Protein AF-K2ALT8-F1 (afdb_monomer_lite)

pLDDT: mean 89.58, std 12.45, range [41.12, 98.69]

Sequence (166 aa):
MIIVVNKIDEAAPDVELIRHLNDAGFKYALVSAEKREGISELKELIIKHSPKNFEQPSIIGDLIKPGDTVVLVIPIDTGMPKGRLILPQVQTMRDILDSDAMAYVVKERELRWALANLKQKPK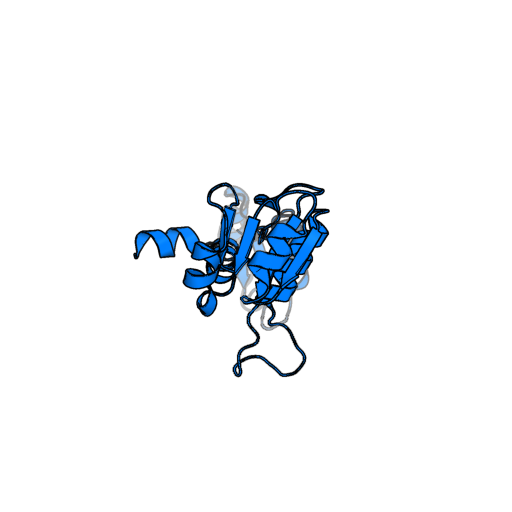MVVTDSQAFMKVSADTPTDILLTSFSILFARYKGDLMKLVKGA

Secondary structure (DSSP, 8-state):
-EEEE--TTTSPPPHHHHHHHHHTT-EEEE-BTTTTBSHHHHHHHHHHHS-TT--PPPSSGGG--TT-EEEEE----TTSPTT---HHHHHHHHHHHHTT-EEEEE-TTTHHHHHHH-SS--SEEEE-GGGHHHHHHHS-TTSEEEEHHHHHHHHTT-HHHHHHT-

Radius of gyration: 24.76 Å; chains: 1; bounding box: 46×34×71 Å

Foldseek 3Di:
DEAEAEDCVVDNDDPVVVVVCVVVVHHYFYYYPPVGPRVVVVVVSCVVPPPPPPPQPQLCLVVDAAAAEEEEAEADDPPDDPPDDDPLVVSNCVSCVVRNYHYHYHHLVCLLVVCVPDPDHGQAYEYAPVSQVSVVVSDDPNHHYYYSVCSVCVSVVNNVVVVVVD

Structure (mmCIF, N/CA/C/O backbone):
data_AF-K2ALT8-F1
#
_entry.id   AF-K2ALT8-F1
#
loop_
_atom_site.group_PDB
_atom_site.id
_atom_site.type_symbol
_atom_site.label_atom_id
_atom_site.label_alt_id
_atom_site.label_comp_id
_atom_site.label_asym_id
_atom_site.label_entity_id
_atom_site.label_seq_id
_atom_site.pdbx_PDB_ins_code
_atom_site.Cartn_x
_atom_site.Cartn_y
_atom_site.Cartn_z
_atom_site.occupancy
_atom_site.B_iso_or_equiv
_atom_site.auth_seq_id
_atom_site.auth_comp_id
_atom_site.auth_asym_id
_atom_site.auth_atom_id
_atom_site.pdbx_PDB_model_num
ATOM 1 N N . MET A 1 1 ? 3.084 -5.961 -27.247 1.00 83.19 1 MET A N 1
ATOM 2 C CA . MET A 1 1 ? 4.321 -6.650 -27.668 1.00 83.19 1 MET A CA 1
ATOM 3 C C . MET A 1 1 ? 5.048 -5.760 -28.664 1.00 83.19 1 MET A C 1
ATOM 5 O O . MET A 1 1 ? 4.379 -5.191 -29.519 1.00 83.19 1 MET A O 1
ATOM 9 N N . ILE A 1 2 ? 6.360 -5.586 -28.503 1.00 92.94 2 ILE A N 1
ATOM 10 C CA . ILE A 1 2 ? 7.234 -4.842 -29.422 1.00 92.94 2 ILE A CA 1
ATOM 11 C C . ILE A 1 2 ? 8.356 -5.800 -29.817 1.00 92.94 2 ILE A C 1
ATOM 13 O O . ILE A 1 2 ? 8.948 -6.422 -28.937 1.00 92.94 2 ILE A O 1
ATOM 17 N N . ILE A 1 3 ? 8.612 -5.943 -31.114 1.00 94.31 3 ILE A N 1
ATOM 18 C CA . ILE A 1 3 ? 9.683 -6.783 -31.656 1.00 94.31 3 ILE A CA 1
ATOM 19 C C . ILE A 1 3 ? 10.938 -5.923 -31.818 1.00 94.31 3 ILE A C 1
ATOM 21 O O . ILE A 1 3 ? 10.871 -4.805 -32.319 1.00 94.31 3 ILE A O 1
ATOM 25 N N . VAL A 1 4 ? 12.092 -6.417 -31.382 1.00 95.69 4 VAL A N 1
ATOM 26 C CA . VAL A 1 4 ? 13.358 -5.683 -31.498 1.00 95.69 4 VAL A CA 1
ATOM 27 C C . VAL A 1 4 ? 14.268 -6.445 -32.445 1.00 95.69 4 VAL A C 1
ATOM 29 O O . VAL A 1 4 ? 14.681 -7.561 -32.137 1.00 95.69 4 VAL A O 1
ATOM 32 N N . VAL A 1 5 ? 14.566 -5.847 -33.597 1.00 95.00 5 VAL A N 1
ATOM 33 C CA . VAL A 1 5 ? 15.515 -6.396 -34.569 1.00 95.00 5 VAL A CA 1
ATOM 34 C C . VAL A 1 5 ? 16.867 -5.755 -34.289 1.00 95.00 5 VAL A C 1
ATOM 36 O O . VAL A 1 5 ? 17.052 -4.561 -34.513 1.00 95.00 5 VAL A O 1
ATOM 39 N N . ASN A 1 6 ? 17.781 -6.536 -33.721 1.00 94.25 6 ASN A N 1
ATOM 40 C CA . ASN A 1 6 ? 19.115 -6.080 -33.332 1.00 94.25 6 ASN A CA 1
ATOM 41 C C . ASN A 1 6 ? 20.155 -6.383 -34.431 1.00 94.25 6 ASN A C 1
ATOM 43 O O . ASN A 1 6 ? 19.866 -7.163 -35.335 1.00 94.25 6 ASN A O 1
ATOM 47 N N . LYS A 1 7 ? 21.376 -5.842 -34.288 1.00 93.94 7 LYS A N 1
ATOM 48 C CA . LYS A 1 7 ? 22.543 -6.051 -35.175 1.00 93.94 7 LYS A CA 1
ATOM 49 C C . LYS A 1 7 ? 22.384 -5.469 -36.584 1.00 93.94 7 LYS A C 1
ATOM 51 O O . LYS A 1 7 ? 22.908 -6.018 -37.551 1.00 93.94 7 LYS A O 1
ATOM 56 N N . ILE A 1 8 ? 21.689 -4.338 -36.713 1.00 94.50 8 ILE A N 1
ATOM 57 C CA . ILE A 1 8 ? 21.541 -3.657 -38.015 1.00 94.50 8 ILE A CA 1
ATOM 58 C C . ILE A 1 8 ? 22.865 -3.130 -38.590 1.00 94.50 8 ILE A C 1
ATOM 60 O O . ILE A 1 8 ? 22.940 -2.792 -39.766 1.00 94.50 8 ILE A O 1
ATOM 64 N N . ASP A 1 9 ? 23.904 -3.063 -37.760 1.00 92.69 9 ASP A N 1
ATOM 65 C CA . ASP A 1 9 ? 25.268 -2.710 -38.139 1.00 92.69 9 ASP A CA 1
ATOM 66 C C . ASP A 1 9 ? 26.037 -3.864 -38.806 1.00 92.69 9 ASP A C 1
ATOM 68 O O . ASP A 1 9 ? 26.970 -3.606 -39.563 1.00 92.69 9 ASP A O 1
ATOM 72 N N . GLU A 1 10 ? 25.641 -5.121 -38.568 1.00 92.56 10 GLU A N 1
ATOM 73 C CA . GLU A 1 10 ? 26.232 -6.299 -39.225 1.00 92.56 10 GLU A CA 1
ATOM 74 C C . GLU A 1 10 ? 25.562 -6.587 -40.575 1.00 92.56 10 GLU A C 1
ATOM 76 O O . GLU A 1 10 ? 26.226 -6.975 -41.537 1.00 92.56 10 GLU A O 1
ATOM 81 N N . ALA A 1 11 ? 24.242 -6.402 -40.655 1.00 89.25 11 ALA A N 1
ATOM 82 C CA . ALA A 1 11 ? 23.474 -6.596 -41.875 1.00 89.25 11 ALA A CA 1
ATOM 83 C C . ALA A 1 11 ? 22.209 -5.736 -41.873 1.00 89.25 11 ALA A C 1
ATOM 85 O O . ALA A 1 11 ? 21.528 -5.601 -40.854 1.00 89.25 11 ALA A O 1
ATOM 86 N N . ALA A 1 12 ? 21.851 -5.211 -43.047 1.00 85.81 12 ALA A N 1
ATOM 87 C CA . ALA A 1 12 ? 20.555 -4.575 -43.229 1.00 85.81 12 ALA A CA 1
ATOM 88 C C . ALA A 1 12 ? 19.426 -5.587 -42.940 1.00 85.81 12 ALA A C 1
ATOM 90 O O . ALA A 1 12 ? 19.554 -6.761 -43.305 1.00 85.81 12 ALA A O 1
ATOM 91 N N . PRO A 1 13 ? 18.323 -5.159 -42.298 1.00 86.12 13 PRO A N 1
ATOM 92 C CA . PRO A 1 13 ? 17.216 -6.053 -41.998 1.00 86.12 13 PRO A CA 1
ATOM 93 C C . PRO A 1 13 ? 16.607 -6.610 -43.285 1.00 86.12 13 PRO A C 1
ATOM 95 O O . PRO A 1 13 ? 16.406 -5.882 -44.259 1.00 86.12 13 PRO A O 1
ATOM 98 N N . ASP A 1 14 ? 16.293 -7.903 -43.261 1.00 91.00 14 ASP A N 1
ATOM 99 C CA . ASP A 1 14 ? 15.680 -8.601 -44.385 1.00 91.00 14 ASP A CA 1
ATOM 100 C C . ASP A 1 14 ? 14.357 -7.930 -44.789 1.00 91.00 14 ASP A C 1
ATOM 102 O O . ASP A 1 14 ? 13.457 -7.721 -43.971 1.00 91.00 14 ASP A O 1
ATOM 106 N N . VAL A 1 15 ? 14.239 -7.597 -46.074 1.00 90.25 15 VAL A N 1
ATOM 107 C CA . VAL A 1 15 ? 13.057 -6.952 -46.655 1.00 90.25 15 VAL A CA 1
ATOM 108 C C . VAL A 1 15 ? 11.813 -7.815 -46.450 1.00 90.25 15 VAL A C 1
ATOM 110 O O . VAL A 1 15 ? 10.731 -7.279 -46.198 1.00 90.25 15 VAL A O 1
ATOM 113 N N . GLU A 1 16 ? 11.949 -9.141 -46.508 1.00 92.31 16 GLU A N 1
ATOM 114 C CA . GLU A 1 16 ? 10.829 -10.051 -46.291 1.00 92.31 16 GLU A CA 1
ATOM 115 C C . GLU A 1 16 ? 10.369 -10.050 -44.828 1.00 92.31 16 GLU A C 1
ATOM 117 O O . GLU A 1 16 ? 9.164 -10.003 -44.567 1.00 92.31 16 GLU A O 1
ATOM 122 N N . LEU A 1 17 ? 11.308 -9.989 -43.877 1.00 90.25 17 LEU A N 1
ATOM 123 C CA . LEU A 1 17 ? 11.008 -9.814 -42.455 1.00 90.25 17 LEU A CA 1
ATOM 124 C C . LEU A 1 17 ? 10.259 -8.500 -42.207 1.00 90.25 17 LEU A C 1
ATOM 126 O O . LEU A 1 17 ? 9.220 -8.508 -41.551 1.00 90.25 17 LEU A O 1
ATOM 130 N N . ILE A 1 18 ? 10.751 -7.379 -42.745 1.00 93.00 18 ILE A N 1
ATOM 131 C CA . ILE A 1 18 ? 10.105 -6.067 -42.576 1.00 93.00 18 ILE A CA 1
ATOM 132 C C . ILE A 1 18 ? 8.692 -6.071 -43.160 1.00 93.00 18 ILE A C 1
ATOM 134 O O . ILE A 1 18 ? 7.758 -5.591 -42.515 1.00 93.00 18 ILE A O 1
ATOM 138 N N . ARG A 1 19 ? 8.513 -6.654 -44.351 1.00 93.56 19 ARG A N 1
ATOM 139 C CA . ARG A 1 19 ? 7.191 -6.818 -44.964 1.00 93.56 19 ARG A CA 1
ATOM 140 C C . ARG A 1 19 ? 6.261 -7.620 -44.057 1.00 93.56 19 ARG A C 1
ATOM 142 O O . ARG A 1 19 ? 5.165 -7.160 -43.767 1.00 93.56 19 ARG A O 1
ATOM 149 N N . HIS A 1 20 ? 6.717 -8.759 -43.543 1.00 93.75 20 HIS A N 1
ATOM 150 C CA . HIS A 1 20 ? 5.908 -9.610 -42.673 1.00 93.75 20 HIS A CA 1
ATOM 151 C C . HIS A 1 20 ? 5.528 -8.899 -41.364 1.00 93.75 20 HIS A C 1
ATOM 153 O O . HIS A 1 20 ? 4.387 -8.988 -40.916 1.00 93.75 20 HIS A O 1
ATOM 159 N N . LEU A 1 21 ? 6.454 -8.146 -40.762 1.00 93.19 21 LEU A N 1
ATOM 160 C CA . LEU A 1 21 ? 6.177 -7.355 -39.561 1.00 93.19 21 LEU A CA 1
ATOM 161 C C . LEU A 1 21 ? 5.099 -6.294 -39.814 1.00 93.19 21 LEU A C 1
ATOM 163 O O . LEU A 1 21 ? 4.210 -6.124 -38.978 1.00 93.19 21 LEU A O 1
ATOM 167 N N . ASN A 1 22 ? 5.155 -5.623 -40.967 1.00 92.19 22 ASN A N 1
ATOM 168 C CA . ASN A 1 22 ? 4.150 -4.645 -41.377 1.00 92.19 22 ASN A CA 1
ATOM 169 C C . ASN A 1 22 ? 2.789 -5.310 -41.649 1.00 92.19 22 ASN A C 1
ATOM 171 O O . ASN A 1 22 ? 1.783 -4.861 -41.100 1.00 92.19 22 ASN A O 1
ATOM 175 N N . ASP A 1 23 ? 2.757 -6.393 -42.430 1.00 94.06 23 ASP A N 1
ATOM 176 C CA . ASP A 1 23 ? 1.528 -7.107 -42.812 1.00 94.06 23 ASP A CA 1
ATOM 177 C C . ASP A 1 23 ? 0.810 -7.705 -41.592 1.00 94.06 23 ASP A C 1
ATOM 179 O O . ASP A 1 23 ? -0.417 -7.666 -41.494 1.00 94.06 23 ASP A O 1
ATOM 183 N N . ALA A 1 24 ? 1.573 -8.210 -40.619 1.00 92.94 24 ALA A N 1
ATOM 184 C CA . ALA A 1 24 ? 1.045 -8.729 -39.360 1.00 92.94 24 ALA A CA 1
ATOM 185 C C . ALA A 1 24 ? 0.690 -7.626 -38.340 1.00 92.94 24 ALA A C 1
ATOM 187 O O . ALA A 1 24 ? 0.189 -7.925 -37.254 1.00 92.94 24 ALA A O 1
ATOM 188 N N . GLY A 1 25 ? 0.962 -6.352 -38.651 1.00 91.69 25 GLY A N 1
ATOM 189 C CA . GLY A 1 25 ? 0.692 -5.220 -37.764 1.00 91.69 25 GLY A CA 1
ATOM 190 C C . GLY A 1 25 ? 1.547 -5.206 -36.493 1.00 91.69 25 GLY A C 1
ATOM 191 O O . GLY A 1 25 ? 1.153 -4.614 -35.480 1.00 91.69 25 GLY A O 1
ATOM 192 N N . PHE A 1 26 ? 2.710 -5.864 -36.505 1.00 93.19 26 PHE A N 1
ATOM 193 C CA . PHE A 1 26 ? 3.619 -5.839 -35.368 1.00 93.19 26 PHE A CA 1
ATOM 194 C C . PHE A 1 26 ? 4.336 -4.497 -35.268 1.00 93.19 26 PHE A C 1
ATOM 196 O O . PHE A 1 26 ? 4.821 -3.926 -36.239 1.00 93.19 26 PHE A O 1
ATOM 203 N N . LYS A 1 27 ? 4.467 -4.014 -34.035 1.00 93.75 27 LYS A N 1
ATOM 204 C CA . LYS A 1 27 ? 5.326 -2.876 -33.711 1.00 93.75 27 LYS A CA 1
ATOM 205 C C . LYS A 1 27 ? 6.748 -3.387 -33.585 1.00 93.75 27 LYS A C 1
ATOM 207 O O . LYS A 1 27 ? 6.977 -4.321 -32.813 1.00 93.75 27 LYS A O 1
ATOM 212 N N . TYR A 1 28 ? 7.687 -2.761 -34.277 1.00 94.62 28 TYR A N 1
ATOM 213 C CA . TYR A 1 28 ? 9.090 -3.130 -34.187 1.00 94.62 28 TYR A CA 1
ATOM 214 C C . TYR A 1 28 ? 10.012 -1.917 -34.113 1.00 94.62 28 TYR A C 1
ATOM 216 O O . TYR A 1 28 ? 9.645 -0.819 -34.527 1.00 94.62 28 TYR A O 1
ATOM 224 N N . ALA A 1 29 ? 11.205 -2.141 -33.571 1.00 95.88 29 ALA A N 1
ATOM 225 C CA . ALA A 1 29 ? 12.312 -1.198 -33.595 1.00 95.88 29 ALA A CA 1
ATOM 226 C C . ALA A 1 29 ? 13.547 -1.880 -34.189 1.00 95.88 29 ALA A C 1
ATOM 228 O O . ALA A 1 29 ? 13.814 -3.052 -33.909 1.00 95.88 29 ALA A O 1
ATOM 229 N N . LEU A 1 30 ? 14.285 -1.129 -34.999 1.00 95.62 30 LEU A N 1
ATOM 230 C CA . LEU A 1 30 ? 15.558 -1.530 -35.581 1.00 95.62 30 LEU A CA 1
ATOM 231 C C . LEU A 1 30 ? 16.668 -0.919 -34.736 1.00 95.62 30 LEU A C 1
ATOM 233 O O . LEU A 1 30 ? 16.670 0.294 -34.537 1.00 95.62 30 LEU A O 1
ATOM 237 N N . VAL A 1 31 ? 17.568 -1.741 -34.204 1.00 96.81 31 VAL A N 1
ATOM 238 C CA . VAL A 1 31 ? 18.601 -1.271 -33.276 1.00 96.81 31 VAL A CA 1
ATOM 239 C C . VAL A 1 31 ? 19.961 -1.893 -33.565 1.00 96.81 31 VAL A C 1
ATOM 241 O O . VAL A 1 31 ? 20.068 -3.028 -34.030 1.00 96.81 31 VAL A O 1
ATOM 244 N N . SER A 1 32 ? 21.013 -1.165 -33.206 1.00 96.50 32 SER A N 1
ATOM 245 C CA . SER A 1 32 ? 22.336 -1.739 -32.978 1.00 96.50 32 SER A CA 1
ATOM 246 C C . SER A 1 32 ? 22.694 -1.534 -31.514 1.00 96.50 32 SER A C 1
ATOM 248 O O . SER A 1 32 ? 22.957 -0.414 -31.075 1.00 96.50 32 SER A O 1
ATOM 250 N N . ALA A 1 33 ? 22.703 -2.615 -30.734 1.00 93.62 33 ALA A N 1
ATOM 251 C CA . ALA A 1 33 ? 23.130 -2.551 -29.338 1.00 93.62 33 ALA A CA 1
ATOM 252 C C . ALA A 1 33 ? 24.618 -2.170 -29.202 1.00 93.62 33 ALA A C 1
ATOM 254 O O . ALA A 1 33 ? 24.986 -1.493 -28.242 1.00 93.62 33 ALA A O 1
ATOM 255 N N . GLU A 1 34 ? 25.453 -2.572 -30.166 1.00 95.06 34 GLU A N 1
ATOM 256 C CA . GLU A 1 34 ? 26.887 -2.277 -30.188 1.00 95.06 34 GLU A CA 1
ATOM 257 C C . GLU A 1 34 ? 27.159 -0.809 -30.542 1.00 95.06 34 GLU A C 1
ATOM 259 O O . GLU A 1 34 ? 27.877 -0.123 -29.812 1.00 95.06 34 GLU A O 1
ATOM 264 N N . LYS A 1 35 ? 26.535 -0.294 -31.612 1.00 95.81 35 LYS A N 1
ATOM 265 C CA . LYS A 1 35 ? 26.676 1.112 -32.036 1.00 95.81 35 LYS A CA 1
ATOM 266 C C . LYS A 1 35 ? 25.795 2.084 -31.249 1.00 95.81 35 LYS A C 1
ATOM 268 O O . LYS A 1 35 ? 25.978 3.292 -31.352 1.00 95.81 35 LYS A O 1
ATOM 273 N N . ARG A 1 36 ? 24.880 1.565 -30.420 1.00 92.94 36 ARG A N 1
ATOM 274 C CA . ARG A 1 36 ? 23.853 2.317 -29.671 1.00 92.94 36 ARG A CA 1
ATOM 275 C C . ARG A 1 36 ? 22.891 3.103 -30.571 1.00 92.94 36 ARG A C 1
ATOM 277 O O . ARG A 1 36 ? 22.348 4.125 -30.157 1.00 92.94 36 ARG A O 1
ATOM 284 N N . GLU A 1 37 ? 22.644 2.596 -31.772 1.00 95.94 37 GLU A N 1
ATOM 285 C CA . GLU A 1 37 ? 21.705 3.167 -32.741 1.00 95.94 37 GLU A CA 1
ATOM 286 C C . GLU A 1 37 ? 20.292 2.604 -32.526 1.00 95.94 37 GLU A C 1
ATOM 288 O O . GLU A 1 37 ? 20.132 1.453 -32.110 1.00 95.94 37 GLU A O 1
ATOM 293 N N . GLY A 1 38 ? 19.255 3.407 -32.779 1.00 93.56 38 GLY A N 1
ATOM 294 C CA . GLY A 1 38 ? 17.852 2.980 -32.656 1.00 93.56 38 GLY A CA 1
ATOM 295 C C . GLY A 1 38 ? 17.319 2.868 -31.217 1.00 93.56 38 GLY A C 1
ATOM 296 O O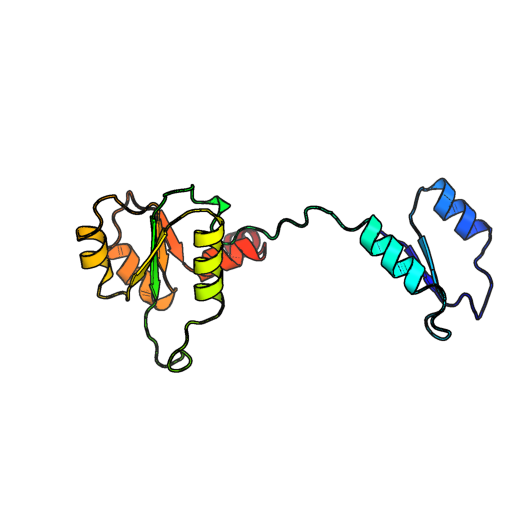 . GLY A 1 38 ? 16.155 2.526 -30.993 1.00 93.56 38 GLY A O 1
ATOM 297 N N . ILE A 1 39 ? 18.160 3.115 -30.203 1.00 95.00 39 ILE A N 1
ATOM 298 C CA . ILE A 1 39 ? 17.797 2.946 -28.786 1.00 95.00 3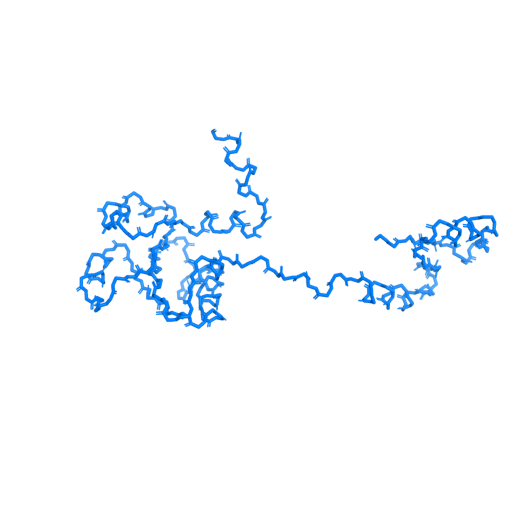9 ILE A CA 1
ATOM 299 C C . ILE A 1 39 ? 16.775 3.995 -28.331 1.00 95.00 39 ILE A C 1
ATOM 301 O O . ILE A 1 39 ? 15.913 3.692 -27.501 1.00 95.00 39 ILE A O 1
ATOM 305 N N . SER A 1 40 ? 16.862 5.222 -28.845 1.00 95.12 40 SER A N 1
ATOM 306 C CA . SER A 1 40 ? 15.916 6.295 -28.514 1.00 95.12 40 SER A CA 1
ATOM 307 C C . SER A 1 40 ? 14.535 5.995 -29.091 1.00 95.12 40 SER A C 1
ATOM 309 O O . SER A 1 40 ? 13.541 6.055 -28.373 1.00 95.12 40 SER A O 1
ATOM 311 N N . GLU A 1 41 ? 14.487 5.545 -30.339 1.00 94.06 41 GLU A N 1
ATOM 312 C CA . GLU A 1 41 ? 13.285 5.147 -31.066 1.00 94.06 41 GLU A CA 1
ATOM 313 C C . GLU A 1 41 ? 12.613 3.948 -30.389 1.00 94.06 41 GLU A C 1
ATOM 315 O O . GLU A 1 41 ? 11.396 3.934 -30.200 1.00 94.06 41 GLU A O 1
ATOM 320 N N . LEU A 1 42 ? 13.400 2.965 -29.934 1.00 95.69 42 LEU A N 1
ATOM 321 C CA . LEU A 1 42 ? 12.892 1.859 -29.125 1.00 95.69 42 LEU A CA 1
ATOM 322 C C . LEU A 1 42 ? 12.265 2.359 -27.815 1.00 95.69 42 LEU A C 1
ATOM 324 O O . LEU A 1 42 ? 11.170 1.923 -27.456 1.00 95.69 42 LEU A O 1
ATOM 328 N N . LYS A 1 43 ? 12.925 3.277 -27.096 1.00 93.19 43 LYS A N 1
ATOM 329 C CA . LYS A 1 43 ? 12.382 3.852 -25.852 1.00 93.19 43 LYS A CA 1
ATOM 330 C C . LYS A 1 43 ? 11.075 4.596 -26.102 1.00 93.19 43 LYS A C 1
ATOM 332 O O . LYS A 1 43 ? 10.117 4.391 -25.362 1.00 93.19 43 LYS A O 1
ATOM 337 N N . GLU A 1 44 ? 11.011 5.416 -27.144 1.00 94.12 44 GLU A N 1
ATOM 338 C CA . GLU A 1 44 ? 9.791 6.128 -27.528 1.00 94.12 44 GLU A CA 1
ATOM 339 C C . GLU A 1 44 ? 8.663 5.162 -27.889 1.00 94.12 44 GLU A C 1
ATOM 341 O O . GLU A 1 44 ? 7.526 5.346 -27.451 1.00 94.12 44 GLU A O 1
ATOM 346 N N . LEU A 1 45 ? 8.973 4.090 -28.621 1.00 93.50 45 LEU A N 1
ATOM 347 C CA . LEU A 1 45 ? 8.005 3.064 -28.988 1.00 93.50 45 LEU A CA 1
ATOM 348 C C . LEU A 1 45 ? 7.468 2.324 -27.754 1.00 93.50 45 LEU A C 1
ATOM 350 O O . LEU A 1 45 ? 6.263 2.072 -27.669 1.00 93.50 45 LEU A O 1
ATOM 354 N N . ILE A 1 46 ? 8.335 2.030 -26.776 1.00 91.31 46 ILE A N 1
ATOM 355 C CA . ILE A 1 46 ? 7.944 1.473 -25.474 1.00 91.31 46 ILE A CA 1
ATOM 356 C C . ILE A 1 46 ? 7.031 2.453 -24.739 1.00 91.31 46 ILE A C 1
ATOM 358 O O . ILE A 1 46 ? 5.944 2.060 -24.337 1.00 91.31 46 ILE A O 1
ATOM 362 N N . ILE A 1 47 ? 7.415 3.723 -24.601 1.00 87.81 47 ILE A N 1
ATOM 363 C CA . ILE A 1 47 ? 6.621 4.734 -23.884 1.00 87.81 47 ILE A CA 1
ATOM 364 C C . ILE A 1 47 ? 5.246 4.915 -24.539 1.00 87.81 47 ILE A C 1
ATOM 366 O O . ILE A 1 47 ? 4.221 4.879 -23.860 1.00 87.81 47 ILE A O 1
ATOM 370 N N . LYS A 1 48 ? 5.205 5.046 -25.868 1.00 89.44 48 LYS A N 1
ATOM 371 C CA . LYS A 1 48 ? 3.979 5.243 -26.655 1.00 89.44 48 LYS A CA 1
ATOM 372 C C . LYS A 1 48 ? 2.995 4.080 -26.526 1.00 89.44 48 LYS A C 1
ATOM 374 O O . LYS A 1 48 ? 1.788 4.271 -26.687 1.00 89.44 48 LYS A O 1
ATOM 379 N N . HIS A 1 49 ? 3.500 2.871 -26.297 1.00 86.88 49 HIS A N 1
ATOM 380 C CA . HIS A 1 49 ? 2.698 1.649 -26.299 1.00 86.88 49 HIS A CA 1
ATOM 381 C C . HIS A 1 49 ? 2.671 0.906 -24.968 1.00 86.88 49 HIS A C 1
ATOM 383 O O . HIS A 1 49 ? 2.039 -0.149 -24.885 1.00 86.88 49 HIS A O 1
ATOM 389 N N . SER A 1 50 ? 3.303 1.461 -23.938 1.00 81.88 50 SER A N 1
ATOM 390 C CA . SER A 1 50 ? 3.130 1.026 -22.564 1.00 81.88 50 SER A CA 1
ATOM 391 C C . SER A 1 50 ? 1.671 1.259 -22.155 1.00 81.88 50 SER A C 1
ATOM 393 O O . SER A 1 50 ? 1.089 2.283 -22.537 1.00 81.88 50 SER A O 1
ATOM 395 N N . PRO A 1 51 ? 1.046 0.340 -21.400 1.00 73.69 51 PRO A N 1
ATOM 396 C CA . PRO A 1 51 ? -0.268 0.583 -20.824 1.00 73.69 51 PRO A CA 1
ATOM 397 C C . PRO A 1 51 ? -0.243 1.893 -20.027 1.00 73.69 51 PRO A C 1
ATOM 399 O O . PRO A 1 51 ? 0.550 2.037 -19.099 1.00 73.69 51 PRO A O 1
ATOM 402 N N . LYS A 1 52 ? -1.094 2.860 -20.401 1.00 61.44 52 LYS A N 1
ATOM 403 C CA . LYS A 1 52 ? -1.217 4.140 -19.677 1.00 61.44 52 LYS A CA 1
ATOM 404 C C . LYS A 1 52 ? -1.751 3.936 -18.259 1.00 61.44 52 LYS A C 1
ATOM 406 O O . LYS A 1 52 ? -1.326 4.626 -17.343 1.00 61.44 52 LYS A O 1
ATOM 411 N N . ASN A 1 53 ? -2.610 2.932 -18.099 1.00 53.75 53 ASN A N 1
ATOM 412 C CA . ASN A 1 53 ? -3.141 2.485 -16.822 1.00 53.75 53 ASN A CA 1
ATOM 413 C C . ASN A 1 53 ? -2.490 1.146 -16.477 1.00 53.75 53 ASN A C 1
ATOM 415 O O . ASN A 1 53 ? -3.143 0.107 -16.454 1.00 53.75 53 ASN A O 1
ATOM 419 N N . PHE A 1 54 ? -1.186 1.155 -16.208 1.00 52.84 54 PHE A N 1
ATOM 420 C CA . PHE A 1 54 ? -0.694 0.241 -15.184 1.00 52.84 54 PHE A CA 1
ATOM 421 C C . PHE A 1 54 ? -1.081 0.880 -13.847 1.00 52.84 54 PHE A C 1
ATOM 423 O O . PHE A 1 54 ? -0.233 1.428 -13.146 1.00 52.84 54 PHE A O 1
ATOM 430 N N . GLU A 1 55 ? -2.390 0.934 -13.561 1.00 54.56 55 GLU A N 1
ATOM 431 C CA . GLU A 1 55 ? -2.854 1.236 -12.211 1.00 54.56 55 GLU A CA 1
ATOM 432 C C . GLU A 1 55 ? -2.172 0.191 -11.344 1.00 54.56 55 GLU A C 1
ATOM 434 O O . GLU A 1 55 ? -2.399 -1.012 -11.511 1.00 54.56 55 GLU A O 1
ATOM 439 N N . GLN A 1 56 ? -1.219 0.635 -10.520 1.00 58.22 56 GLN A N 1
ATOM 440 C CA . GLN A 1 56 ? -0.6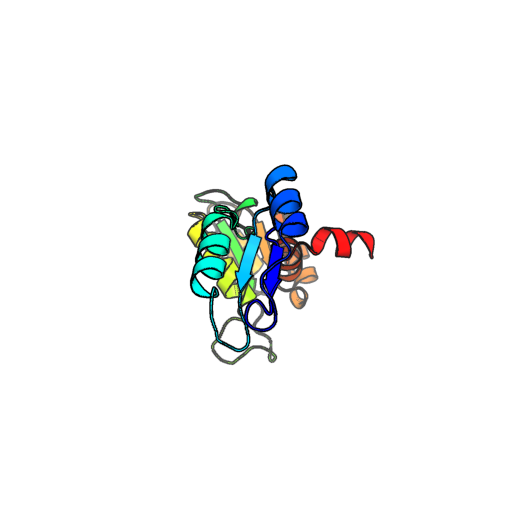44 -0.263 -9.538 1.00 58.22 56 GLN A CA 1
ATOM 441 C C . GLN A 1 56 ? -1.834 -0.819 -8.758 1.00 58.22 56 GLN A C 1
ATOM 443 O O . GLN A 1 56 ? -2.694 -0.027 -8.360 1.00 58.22 56 GLN A O 1
ATOM 448 N N . PRO A 1 57 ? -1.937 -2.150 -8.603 1.00 69.69 57 PRO A N 1
ATOM 449 C CA . PRO A 1 57 ? -2.995 -2.733 -7.800 1.00 69.69 57 PRO A CA 1
ATOM 450 C C . PRO A 1 57 ? -3.052 -1.976 -6.478 1.00 69.69 57 PRO A C 1
ATOM 452 O O . PRO A 1 57 ? -2.010 -1.696 -5.897 1.00 69.69 57 PRO A O 1
ATOM 455 N N . SER A 1 58 ? -4.228 -1.586 -6.012 1.00 87.62 58 SER A N 1
ATOM 456 C CA . SER A 1 58 ? -4.290 -0.943 -4.706 1.00 87.62 58 SER A CA 1
ATOM 457 C C . SER A 1 58 ? -3.939 -1.974 -3.624 1.00 87.62 58 SER A C 1
ATOM 459 O O . SER A 1 58 ? -4.269 -3.160 -3.740 1.00 87.62 58 SER A O 1
ATOM 461 N N . ILE A 1 59 ? -3.207 -1.559 -2.588 1.00 94.81 59 ILE A N 1
ATOM 462 C CA . ILE A 1 59 ? -2.872 -2.447 -1.468 1.00 94.81 59 ILE A CA 1
ATOM 463 C C . ILE A 1 59 ? -4.147 -2.718 -0.669 1.00 94.81 59 ILE A C 1
ATOM 465 O O . ILE A 1 59 ? -4.409 -3.867 -0.305 1.00 94.81 59 ILE A O 1
ATOM 469 N N . ILE A 1 60 ? -4.939 -1.675 -0.426 1.00 96.44 60 ILE A N 1
ATOM 470 C CA . ILE A 1 60 ? -6.149 -1.671 0.401 1.00 96.44 60 ILE A CA 1
ATOM 471 C C . ILE A 1 60 ? -7.228 -0.695 -0.092 1.00 96.44 60 ILE A C 1
ATOM 473 O O . ILE A 1 60 ? -8.389 -0.882 0.254 1.00 96.44 60 ILE A O 1
ATOM 477 N N . GLY A 1 61 ? -6.884 0.317 -0.886 1.00 94.12 61 GLY A N 1
ATOM 478 C CA . GLY A 1 61 ? -7.805 1.343 -1.392 1.00 94.12 61 GLY A CA 1
ATOM 479 C C . GLY A 1 61 ? -9.034 0.812 -2.138 1.00 94.12 61 GLY A C 1
ATOM 480 O O . GLY A 1 61 ? -10.109 1.389 -2.036 1.00 94.12 61 GLY A O 1
ATOM 481 N N . ASP A 1 62 ? -8.941 -0.346 -2.794 1.00 92.19 62 ASP A N 1
ATOM 482 C CA . ASP A 1 62 ? -10.087 -1.022 -3.428 1.00 92.19 62 ASP A CA 1
ATOM 483 C C . ASP A 1 62 ? -11.052 -1.704 -2.429 1.00 92.19 62 ASP A C 1
ATOM 485 O O . ASP A 1 62 ? -12.133 -2.154 -2.813 1.00 92.19 62 ASP A O 1
ATOM 489 N N . LEU A 1 63 ? -10.682 -1.795 -1.146 1.00 96.00 63 LEU A N 1
ATOM 490 C CA . LEU A 1 63 ? -11.486 -2.384 -0.063 1.00 96.00 63 LEU A CA 1
ATOM 491 C C . LEU A 1 63 ? -12.181 -1.344 0.825 1.00 96.00 63 LEU A C 1
ATOM 493 O O . LEU A 1 63 ? -13.002 -1.713 1.675 1.00 96.00 63 LEU A O 1
ATOM 497 N N . ILE A 1 64 ? -11.849 -0.066 0.654 1.00 97.25 64 ILE A N 1
ATOM 498 C CA . ILE A 1 64 ? -12.295 1.038 1.507 1.00 97.25 64 ILE A CA 1
ATOM 499 C C . ILE A 1 64 ? -12.896 2.167 0.668 1.00 97.25 64 ILE A C 1
ATOM 501 O O . ILE A 1 64 ? -12.820 2.170 -0.559 1.00 97.25 64 ILE A O 1
ATOM 505 N N . LYS A 1 65 ? -13.557 3.109 1.334 1.00 97.31 65 LYS A N 1
ATOM 506 C CA . LYS A 1 65 ? -14.150 4.302 0.724 1.00 97.31 65 LYS A CA 1
ATOM 507 C C . LYS A 1 65 ? -13.635 5.571 1.407 1.00 97.31 65 LYS A C 1
ATOM 509 O O . LYS A 1 65 ? -13.234 5.501 2.571 1.00 97.31 65 LYS A O 1
ATOM 514 N N . PRO A 1 66 ? -13.727 6.737 0.741 1.00 97.94 66 PRO A N 1
ATOM 515 C CA . PRO A 1 66 ? -13.483 8.019 1.388 1.00 97.94 66 PRO A CA 1
ATOM 516 C C . PRO A 1 66 ? -14.251 8.149 2.708 1.00 97.94 66 PRO A C 1
ATOM 518 O O . PRO A 1 66 ? -15.448 7.856 2.774 1.00 97.94 66 PRO A O 1
ATOM 521 N N . GLY A 1 67 ? -13.555 8.576 3.760 1.00 97.19 67 GLY A N 1
ATOM 522 C CA . GLY A 1 67 ? -14.089 8.701 5.117 1.00 97.19 67 GLY A CA 1
ATOM 523 C C . GLY A 1 67 ? -14.096 7.415 5.954 1.00 97.19 67 GLY A C 1
ATOM 524 O O . GLY A 1 67 ? -14.353 7.500 7.156 1.00 97.19 67 GLY A O 1
ATOM 525 N N . ASP A 1 68 ? -13.780 6.245 5.387 1.00 98.25 68 ASP A N 1
ATOM 526 C CA . ASP A 1 68 ? -13.622 5.023 6.181 1.00 98.25 68 ASP A CA 1
ATOM 527 C C . ASP A 1 68 ? -12.445 5.155 7.161 1.00 98.25 68 ASP A C 1
ATOM 529 O O . ASP A 1 68 ? -11.450 5.833 6.905 1.00 98.25 68 ASP A O 1
ATOM 533 N N . THR A 1 69 ? -12.538 4.469 8.301 1.00 98.56 69 THR A N 1
ATOM 534 C CA . THR A 1 69 ? -11.414 4.310 9.236 1.00 98.56 69 THR A CA 1
ATOM 535 C C . THR A 1 69 ? -10.860 2.896 9.138 1.00 98.56 69 THR A C 1
ATOM 537 O O . THR A 1 69 ? -11.611 1.927 9.259 1.00 98.56 69 THR A O 1
ATOM 540 N N . VAL A 1 70 ? -9.546 2.770 8.976 1.00 98.69 70 VAL A N 1
ATOM 541 C CA . VAL A 1 70 ? -8.810 1.503 9.032 1.00 98.69 70 VAL A CA 1
ATOM 542 C C . VAL A 1 70 ? -7.923 1.490 10.269 1.00 98.69 70 VAL A C 1
ATOM 544 O O . VAL A 1 70 ? -7.105 2.390 10.460 1.00 98.69 70 VAL A O 1
ATOM 547 N N . VAL A 1 71 ? -8.047 0.454 11.099 1.00 98.56 71 VAL A N 1
ATOM 548 C CA . VAL A 1 71 ? -7.160 0.267 12.255 1.00 98.56 71 VAL A CA 1
ATOM 549 C C . VAL A 1 71 ? -5.979 -0.611 11.853 1.00 98.56 71 VAL A C 1
ATOM 551 O O . VAL A 1 71 ? -6.160 -1.766 11.474 1.00 98.56 71 VAL A O 1
ATOM 554 N N . LEU A 1 72 ? -4.763 -0.081 11.953 1.00 98.25 72 LEU A N 1
ATOM 555 C CA . LEU A 1 72 ? -3.522 -0.811 11.706 1.00 98.25 72 LEU A CA 1
ATOM 556 C C . LEU A 1 72 ? -2.911 -1.242 13.041 1.00 98.25 72 LEU A C 1
ATOM 558 O O . LEU A 1 72 ? -2.471 -0.409 13.834 1.00 98.25 72 LEU A O 1
ATOM 562 N N . VAL A 1 73 ? -2.872 -2.548 13.287 1.00 97.44 73 VAL A N 1
ATOM 563 C CA . VAL A 1 73 ? -2.300 -3.133 14.500 1.00 97.44 73 VAL A CA 1
ATOM 564 C C . VAL A 1 73 ? -0.873 -3.584 14.220 1.00 97.44 73 VAL A C 1
ATOM 566 O O . VAL A 1 73 ? -0.656 -4.634 13.610 1.00 97.44 73 VAL A O 1
ATOM 569 N N . ILE A 1 74 ? 0.083 -2.783 14.688 1.00 94.31 74 ILE A N 1
ATOM 570 C CA . ILE A 1 74 ? 1.516 -2.945 14.446 1.00 94.31 74 ILE A CA 1
ATOM 571 C C . ILE A 1 74 ? 2.226 -3.258 15.776 1.00 94.31 74 ILE A C 1
ATOM 573 O O . ILE A 1 74 ? 2.535 -2.343 16.548 1.00 94.31 74 ILE A O 1
ATOM 577 N N . PRO A 1 75 ? 2.477 -4.541 16.088 1.00 89.31 75 PRO A N 1
ATOM 578 C CA . PRO A 1 75 ? 3.328 -4.925 17.212 1.00 89.31 75 PRO A CA 1
ATOM 579 C C . PRO A 1 75 ? 4.755 -4.387 17.031 1.00 89.31 75 PRO A C 1
ATOM 581 O O . PRO A 1 75 ? 5.324 -4.449 15.944 1.00 89.31 75 PRO A O 1
ATOM 584 N N . ILE A 1 76 ? 5.361 -3.894 18.114 1.00 80.12 76 ILE A N 1
ATOM 585 C CA . ILE A 1 76 ? 6.780 -3.512 18.118 1.00 80.12 76 ILE A CA 1
ATOM 586 C C . ILE A 1 76 ? 7.595 -4.754 18.472 1.00 80.12 76 ILE A C 1
ATOM 588 O O . ILE A 1 76 ? 7.769 -5.067 19.649 1.00 80.12 76 ILE A O 1
ATOM 592 N N . ASP A 1 77 ? 8.061 -5.469 17.453 1.00 70.00 77 ASP A N 1
ATOM 593 C CA . ASP A 1 77 ? 8.975 -6.598 17.620 1.00 70.00 77 ASP A CA 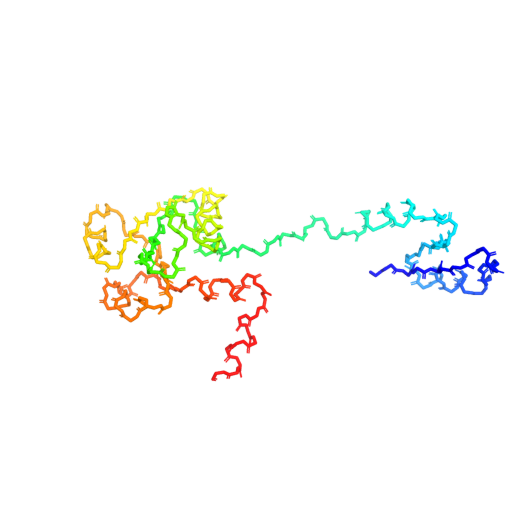1
ATOM 594 C C . ASP A 1 77 ? 10.443 -6.134 17.654 1.00 70.00 77 ASP A C 1
ATOM 596 O O . ASP A 1 77 ? 10.834 -5.137 17.045 1.00 70.00 77 ASP A O 1
ATOM 600 N N . THR A 1 78 ? 11.268 -6.906 18.352 1.00 59.94 78 THR A N 1
ATOM 601 C CA . THR A 1 78 ? 12.732 -6.842 18.375 1.00 59.94 78 THR A CA 1
ATOM 602 C C . THR A 1 78 ? 13.385 -6.956 16.994 1.00 59.94 78 THR A C 1
ATOM 604 O O . THR A 1 78 ? 14.476 -6.420 16.807 1.00 59.94 78 THR A O 1
ATOM 607 N N . GLY A 1 79 ? 12.722 -7.588 16.015 1.00 67.00 79 GLY A N 1
ATOM 608 C CA . GLY A 1 79 ? 13.182 -7.670 14.624 1.00 67.00 79 GLY A CA 1
ATOM 609 C C . GLY A 1 79 ? 12.972 -6.397 13.794 1.00 67.00 79 GLY A C 1
ATOM 610 O O . GLY A 1 79 ? 13.441 -6.322 12.657 1.00 67.00 79 GLY A O 1
ATOM 611 N N . MET A 1 80 ? 12.277 -5.385 14.327 1.00 71.50 80 MET A N 1
ATOM 612 C CA . MET A 1 80 ? 12.023 -4.140 13.603 1.00 71.50 80 MET A CA 1
ATOM 613 C C . MET A 1 80 ? 13.183 -3.140 13.734 1.00 71.50 80 MET A C 1
ATOM 615 O O . MET A 1 80 ? 13.799 -3.013 14.796 1.00 71.50 80 MET A O 1
ATOM 619 N N . PRO A 1 81 ? 13.471 -2.356 12.678 1.00 74.50 81 PRO A N 1
ATOM 620 C CA . PRO A 1 81 ? 14.469 -1.299 12.753 1.00 74.50 81 PRO A CA 1
ATOM 621 C C . PRO A 1 81 ? 14.074 -0.266 13.815 1.00 74.50 81 PRO A C 1
ATOM 623 O O . PRO A 1 81 ? 12.997 0.327 13.762 1.00 74.50 81 PRO A O 1
ATOM 626 N N . LYS A 1 82 ? 14.978 -0.007 14.768 1.00 82.19 82 LYS A N 1
ATOM 627 C CA . LYS A 1 82 ? 14.753 0.969 15.844 1.00 82.19 82 LYS A CA 1
ATOM 628 C C . LYS A 1 82 ? 14.286 2.315 15.271 1.00 82.19 82 LYS A C 1
ATOM 630 O O . LYS A 1 82 ? 14.943 2.883 14.397 1.00 82.19 82 LYS A O 1
ATOM 635 N N . GLY A 1 83 ? 13.155 2.807 15.780 1.00 84.56 83 GLY A N 1
ATOM 636 C CA . GLY A 1 83 ? 12.572 4.099 15.406 1.00 84.56 83 GLY A CA 1
ATOM 637 C C . GLY A 1 83 ? 11.917 4.151 14.022 1.00 84.56 83 GLY A C 1
ATOM 638 O O . GLY A 1 83 ? 11.682 5.249 13.526 1.00 84.56 83 GLY A O 1
ATOM 639 N N . ARG A 1 84 ? 11.652 3.008 13.370 1.00 87.44 84 ARG A N 1
ATOM 640 C CA . ARG A 1 84 ? 11.081 2.959 12.016 1.00 87.44 84 ARG A CA 1
ATOM 641 C C . ARG A 1 84 ? 9.983 1.901 11.890 1.00 87.44 84 ARG A C 1
ATOM 643 O O . ARG A 1 84 ? 10.074 0.827 12.475 1.00 87.44 84 ARG A O 1
ATOM 650 N N . LEU A 1 85 ? 8.976 2.209 11.075 1.00 90.25 85 LEU A N 1
ATOM 651 C CA . LEU A 1 85 ? 8.024 1.227 10.552 1.00 90.25 85 LEU A CA 1
ATOM 652 C C . LEU A 1 85 ? 8.633 0.520 9.336 1.00 90.25 85 LEU A C 1
ATOM 654 O O . LEU A 1 85 ? 9.493 1.082 8.650 1.00 90.25 85 LEU A O 1
ATOM 658 N N . ILE A 1 86 ? 8.190 -0.705 9.055 1.00 90.06 86 ILE A N 1
ATOM 659 C CA . ILE A 1 86 ? 8.621 -1.415 7.844 1.00 90.06 86 ILE A CA 1
ATOM 660 C C . ILE A 1 86 ? 7.841 -0.923 6.622 1.00 90.06 86 ILE A C 1
ATOM 662 O O . ILE A 1 86 ? 6.722 -0.419 6.733 1.00 90.06 86 ILE A O 1
ATOM 666 N N . LEU A 1 87 ? 8.430 -1.101 5.438 1.00 92.00 87 LEU A N 1
ATOM 667 C CA . LEU A 1 87 ? 7.870 -0.604 4.181 1.00 92.00 87 LEU A CA 1
ATOM 668 C C . LEU A 1 87 ? 6.396 -1.011 3.953 1.00 92.00 87 LEU A C 1
ATOM 670 O O . LEU A 1 87 ? 5.616 -0.119 3.624 1.00 92.00 87 LEU A O 1
ATOM 674 N N . PRO A 1 88 ? 5.966 -2.269 4.198 1.00 91.81 88 PRO A N 1
ATOM 675 C CA . PRO A 1 88 ? 4.565 -2.652 4.017 1.00 91.81 88 PRO A CA 1
ATOM 676 C C . PRO A 1 88 ? 3.568 -1.814 4.826 1.00 91.81 88 PRO A C 1
ATOM 678 O O . PRO A 1 88 ? 2.504 -1.452 4.325 1.00 91.81 88 PRO A O 1
ATOM 681 N N . GLN A 1 89 ? 3.923 -1.462 6.063 1.00 94.50 89 GLN A N 1
ATOM 682 C CA . GLN A 1 89 ? 3.071 -0.671 6.952 1.00 94.50 89 GLN A CA 1
ATOM 683 C C . GLN A 1 89 ? 2.948 0.767 6.438 1.00 94.50 89 GLN A C 1
ATOM 685 O O . GLN A 1 89 ? 1.840 1.282 6.314 1.00 94.50 89 GLN A O 1
ATOM 690 N N . VAL A 1 90 ? 4.073 1.384 6.057 1.00 95.69 90 VAL A N 1
ATOM 691 C CA . VAL A 1 90 ? 4.098 2.753 5.512 1.00 95.69 90 VAL A CA 1
ATOM 692 C C . VAL A 1 90 ? 3.355 2.836 4.178 1.00 95.69 90 VAL A C 1
ATOM 694 O O . VAL A 1 90 ? 2.598 3.776 3.958 1.00 95.69 90 VAL A O 1
ATOM 697 N N . GLN A 1 91 ? 3.524 1.846 3.299 1.00 96.19 91 GLN A N 1
ATOM 698 C CA . GLN A 1 91 ? 2.808 1.788 2.023 1.00 96.19 91 GLN A CA 1
ATOM 699 C C . GLN A 1 91 ? 1.298 1.622 2.219 1.00 96.19 91 GLN A C 1
ATOM 701 O O . GLN A 1 91 ? 0.530 2.322 1.571 1.00 96.19 91 GLN A O 1
ATOM 706 N N . THR A 1 92 ? 0.872 0.763 3.151 1.00 97.31 92 THR A N 1
ATOM 707 C CA . THR A 1 92 ? -0.556 0.602 3.478 1.00 97.31 92 THR A CA 1
ATOM 708 C C . THR A 1 92 ? -1.138 1.899 4.039 1.00 97.31 92 THR A C 1
ATOM 710 O O . THR A 1 92 ? -2.208 2.320 3.621 1.00 97.31 92 THR A O 1
ATOM 713 N N . MET A 1 93 ? -0.421 2.574 4.948 1.00 97.88 93 MET A N 1
ATOM 714 C CA . MET A 1 93 ? -0.830 3.889 5.460 1.00 97.88 93 MET A CA 1
ATOM 715 C C . MET A 1 93 ? -0.965 4.921 4.340 1.00 97.88 93 MET A C 1
ATOM 717 O O . MET A 1 93 ? -1.919 5.690 4.338 1.00 97.88 93 MET A O 1
ATOM 721 N N . ARG A 1 94 ? -0.025 4.938 3.390 1.00 97.44 94 ARG A N 1
ATOM 722 C CA . ARG A 1 94 ? -0.068 5.858 2.254 1.00 97.44 94 ARG A CA 1
ATOM 723 C C . ARG A 1 94 ? -1.279 5.599 1.358 1.00 97.44 94 ARG A C 1
ATOM 725 O O . ARG A 1 94 ? -1.981 6.547 1.043 1.00 97.44 94 ARG A O 1
ATOM 732 N N . ASP A 1 95 ? -1.547 4.343 1.021 1.00 97.38 95 ASP A N 1
ATOM 733 C CA . ASP A 1 95 ? -2.676 3.952 0.166 1.00 97.38 95 ASP A CA 1
ATOM 734 C C . ASP A 1 95 ? -4.040 4.243 0.828 1.00 97.38 95 ASP A C 1
ATOM 736 O O . ASP A 1 95 ? -4.985 4.657 0.161 1.00 97.38 95 ASP A O 1
ATOM 740 N N . ILE A 1 96 ? -4.134 4.133 2.163 1.00 98.31 96 ILE A N 1
ATOM 741 C CA . ILE A 1 96 ? -5.311 4.592 2.928 1.00 98.31 96 ILE A CA 1
ATOM 742 C C . ILE A 1 96 ? -5.523 6.101 2.750 1.00 98.31 96 ILE A C 1
ATOM 744 O O . ILE A 1 96 ? -6.643 6.537 2.494 1.00 98.31 96 ILE A O 1
ATOM 748 N N . LEU A 1 97 ? -4.456 6.897 2.870 1.00 97.94 97 LEU A N 1
ATOM 749 C CA . LEU A 1 97 ? -4.535 8.352 2.713 1.00 97.94 97 LEU A CA 1
ATOM 750 C C . LEU A 1 97 ? -4.842 8.764 1.268 1.00 97.94 97 LEU A C 1
ATOM 752 O O . LEU A 1 97 ? -5.627 9.681 1.064 1.00 97.94 97 LEU A O 1
ATOM 756 N N . ASP A 1 98 ? -4.270 8.071 0.279 1.00 96.12 98 ASP A N 1
ATOM 757 C CA . ASP A 1 98 ? -4.572 8.286 -1.144 1.00 96.12 98 ASP A CA 1
ATOM 758 C C . ASP A 1 98 ? -6.036 7.947 -1.489 1.00 96.12 98 ASP A C 1
ATOM 760 O O . ASP A 1 98 ? -6.552 8.420 -2.498 1.00 96.12 98 ASP A O 1
ATOM 764 N N . SER A 1 99 ? -6.713 7.171 -0.634 1.00 96.44 99 SER A N 1
ATOM 765 C CA . SER A 1 99 ? -8.132 6.805 -0.756 1.00 96.44 99 SER A CA 1
ATOM 766 C C . SER A 1 99 ? -9.077 7.719 0.044 1.00 96.44 99 SER A C 1
ATOM 768 O O . SER A 1 99 ? -10.231 7.353 0.274 1.00 96.44 99 SER A O 1
ATOM 770 N N . ASP A 1 100 ? -8.594 8.874 0.519 1.00 97.69 100 ASP A N 1
ATOM 771 C CA . ASP A 1 100 ? -9.335 9.821 1.370 1.00 97.69 100 ASP A CA 1
ATOM 772 C C . ASP A 1 100 ? -9.905 9.182 2.656 1.00 97.69 100 ASP A C 1
ATOM 774 O O . ASP A 1 100 ? -10.951 9.584 3.179 1.00 97.69 100 ASP A O 1
ATOM 778 N N . ALA A 1 101 ? -9.223 8.160 3.179 1.00 98.19 101 ALA A N 1
ATOM 779 C CA . ALA A 1 101 ? -9.600 7.427 4.382 1.00 98.19 101 ALA A CA 1
ATOM 780 C C . ALA A 1 101 ? -8.637 7.713 5.551 1.00 98.19 101 ALA A C 1
ATOM 782 O O . ALA A 1 101 ? -7.579 8.327 5.407 1.00 98.19 101 ALA A O 1
ATOM 783 N N . MET A 1 102 ? -9.016 7.277 6.752 1.00 98.31 102 MET A N 1
ATOM 784 C CA . MET A 1 102 ? -8.275 7.525 7.990 1.00 98.31 102 MET A CA 1
ATOM 785 C C . MET A 1 102 ? -7.564 6.260 8.465 1.00 98.31 102 MET A C 1
ATOM 787 O O . MET A 1 102 ? -8.183 5.209 8.623 1.00 98.31 102 MET A O 1
ATOM 791 N N . ALA A 1 103 ? -6.271 6.370 8.768 1.00 98.06 103 ALA A N 1
ATOM 792 C CA . ALA A 1 103 ? -5.508 5.305 9.412 1.00 98.06 103 ALA A CA 1
ATOM 793 C C . ALA A 1 103 ? -5.414 5.550 10.928 1.00 98.06 103 ALA A C 1
ATOM 795 O O . ALA A 1 103 ? -4.964 6.610 11.362 1.00 98.06 103 ALA A O 1
ATOM 796 N N . TYR A 1 104 ? -5.783 4.554 11.735 1.00 97.88 104 TYR A N 1
ATOM 797 C CA . TYR A 1 104 ? -5.624 4.569 13.190 1.00 97.88 104 TYR A CA 1
ATOM 798 C C . TYR A 1 104 ? -4.630 3.482 13.609 1.00 97.88 104 TYR A C 1
ATOM 800 O O . TYR A 1 104 ? -4.901 2.296 13.447 1.00 97.88 104 TYR A O 1
ATOM 808 N N . VAL A 1 105 ? -3.460 3.866 14.120 1.00 97.12 105 VAL A N 1
ATOM 809 C CA . VAL A 1 105 ? -2.350 2.929 14.369 1.00 97.12 105 VAL A CA 1
ATOM 810 C C . VAL A 1 105 ? -2.219 2.622 15.857 1.00 97.12 105 VAL A C 1
ATOM 812 O O . VAL A 1 105 ? -2.130 3.535 16.675 1.00 97.12 105 VAL A O 1
ATOM 815 N N . VAL A 1 106 ? -2.177 1.338 16.209 1.00 96.44 106 VAL A N 1
ATOM 816 C CA . VAL A 1 106 ? -2.076 0.852 17.598 1.00 96.44 106 VAL A CA 1
ATOM 817 C C . VAL A 1 106 ? -1.161 -0.362 17.691 1.00 96.44 106 VAL A C 1
ATOM 819 O O . VAL A 1 106 ? -0.869 -0.989 16.674 1.00 96.44 106 VAL A O 1
ATOM 822 N N . LYS A 1 107 ? -0.746 -0.747 18.904 1.00 94.81 107 LYS A N 1
ATOM 823 C CA . LYS A 1 107 ? -0.220 -2.101 19.121 1.00 94.81 107 LYS A CA 1
ATOM 824 C C . LYS A 1 107 ? -1.353 -3.054 19.478 1.00 94.81 107 LYS A C 1
ATOM 826 O O . LYS A 1 107 ? -2.486 -2.662 19.762 1.00 94.81 107 LYS A O 1
ATOM 831 N N . GLU A 1 108 ? -1.033 -4.338 19.498 1.00 93.56 108 GLU A N 1
ATOM 832 C CA . GLU A 1 108 ? -1.978 -5.419 19.754 1.00 93.56 108 GLU A CA 1
ATOM 833 C C . GLU A 1 108 ? -2.566 -5.403 21.170 1.00 93.56 108 GLU A C 1
ATOM 835 O O . GLU A 1 108 ? -3.515 -6.127 21.453 1.00 93.56 108 GLU A O 1
ATOM 840 N N . ARG A 1 109 ? -1.992 -4.642 22.107 1.00 93.19 109 ARG A N 1
ATOM 841 C CA . ARG A 1 109 ? -2.530 -4.476 23.468 1.00 93.19 109 ARG A CA 1
ATOM 842 C C . ARG A 1 109 ? -3.599 -3.393 23.541 1.00 93.19 109 ARG A C 1
ATOM 844 O O . ARG A 1 109 ? -4.538 -3.534 24.317 1.00 93.19 109 ARG A O 1
ATOM 851 N N . GLU A 1 110 ? -3.484 -2.356 22.723 1.00 96.25 110 GLU A N 1
ATOM 852 C CA . GLU A 1 110 ? -4.377 -1.202 22.751 1.00 96.25 110 GLU A CA 1
ATOM 853 C C . GLU A 1 110 ? -5.581 -1.350 21.811 1.00 96.25 110 GLU A C 1
ATOM 855 O O . GLU A 1 110 ? -6.497 -0.538 21.896 1.00 96.25 110 GLU A O 1
ATOM 860 N N . LEU A 1 111 ? -5.636 -2.387 20.961 1.00 97.25 111 LEU A N 1
ATOM 861 C CA . LEU A 1 111 ? -6.723 -2.585 19.991 1.00 97.25 111 LEU A CA 1
ATOM 862 C C . LEU A 1 111 ? -8.117 -2.506 20.626 1.00 97.25 111 LEU A C 1
ATOM 864 O O . LEU A 1 111 ? -8.951 -1.733 20.163 1.00 97.25 111 LEU A O 1
ATOM 868 N N . ARG A 1 112 ? -8.373 -3.260 21.702 1.00 96.31 112 ARG A N 1
ATOM 869 C CA . ARG A 1 112 ? -9.691 -3.267 22.359 1.00 96.31 112 ARG A CA 1
ATOM 870 C C . ARG A 1 112 ? -10.092 -1.874 22.854 1.00 96.31 112 ARG A C 1
ATOM 872 O O . ARG A 1 112 ? -11.241 -1.470 22.709 1.00 96.31 112 ARG A O 1
ATOM 879 N N . TRP A 1 113 ? -9.136 -1.140 23.419 1.00 97.19 113 TRP A N 1
ATOM 880 C CA . TRP A 1 113 ? -9.354 0.223 23.898 1.00 97.19 113 TRP A CA 1
ATOM 881 C C . TRP A 1 113 ? -9.584 1.199 22.739 1.00 97.19 113 TRP A C 1
ATOM 883 O O . TRP A 1 113 ? -10.489 2.026 22.799 1.00 97.19 113 TRP A O 1
ATOM 893 N N . ALA A 1 114 ? -8.833 1.057 21.649 1.00 96.62 114 ALA A N 1
ATOM 894 C CA . ALA A 1 114 ? -9.015 1.855 20.446 1.00 96.62 114 ALA A CA 1
ATOM 895 C C . ALA A 1 114 ? -10.395 1.641 19.816 1.00 96.62 114 ALA A C 1
ATOM 897 O O . ALA A 1 114 ? -11.094 2.615 19.555 1.00 96.62 114 ALA A O 1
ATOM 898 N N . LEU A 1 115 ? -10.828 0.386 19.651 1.00 97.00 115 LEU A N 1
ATOM 899 C CA . LEU A 1 115 ? -12.159 0.067 19.126 1.00 97.00 115 LEU A CA 1
ATOM 900 C C . LEU A 1 115 ? -13.281 0.655 19.993 1.00 97.00 115 LEU A C 1
ATOM 902 O O . LEU A 1 115 ? -14.279 1.117 19.449 1.00 97.00 115 LEU A O 1
ATOM 906 N N . ALA A 1 116 ? -13.110 0.679 21.319 1.00 96.12 116 ALA A N 1
ATOM 907 C CA . ALA A 1 116 ? -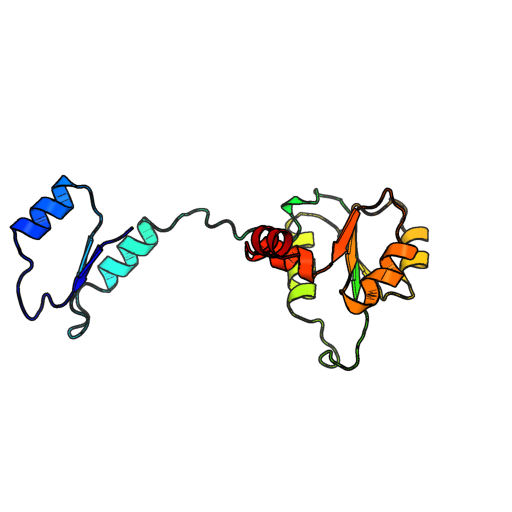14.080 1.271 22.241 1.00 96.12 116 ALA A CA 1
ATOM 908 C C . ALA A 1 116 ? -14.117 2.812 22.195 1.00 96.12 116 ALA A C 1
ATOM 910 O O . ALA A 1 116 ? -15.155 3.404 22.478 1.00 96.12 116 ALA A O 1
ATOM 911 N N . ASN A 1 117 ? -13.005 3.463 21.840 1.00 95.94 117 ASN A N 1
ATOM 912 C CA . ASN A 1 117 ? -12.902 4.925 21.786 1.00 95.94 117 ASN A CA 1
ATOM 913 C C . ASN A 1 117 ? -13.297 5.527 20.435 1.00 95.94 117 ASN A C 1
ATOM 915 O O . ASN A 1 117 ? -13.502 6.739 20.334 1.00 95.94 117 ASN A O 1
ATOM 919 N N . LEU A 1 118 ? -13.372 4.714 19.383 1.00 95.62 118 LEU A N 1
ATOM 920 C CA . LEU A 1 118 ? -13.803 5.185 18.077 1.00 95.62 118 LEU A CA 1
ATOM 921 C C . LEU A 1 118 ? -15.310 5.459 18.091 1.00 95.62 118 LEU A C 1
ATOM 923 O O . LEU A 1 118 ? -16.126 4.579 18.350 1.00 95.62 118 LEU A O 1
ATOM 927 N N . LYS A 1 119 ? -15.688 6.697 17.753 1.00 94.75 119 LYS A N 1
ATOM 928 C CA . LYS A 1 119 ? -17.098 7.110 17.651 1.00 94.75 119 LYS A CA 1
ATOM 929 C C . LYS A 1 119 ? -17.866 6.306 16.596 1.00 94.75 119 LYS A C 1
ATOM 931 O O . LYS A 1 119 ? -19.065 6.086 16.740 1.00 94.75 119 LYS A O 1
ATOM 936 N N . GLN A 1 120 ? -17.186 5.916 15.521 1.00 94.81 120 GLN A N 1
ATOM 937 C CA . GLN A 1 120 ? -17.720 5.076 14.454 1.00 94.81 120 GLN A CA 1
ATOM 938 C C . GLN A 1 120 ? -16.866 3.819 14.348 1.00 94.81 120 GLN A C 1
ATOM 940 O O . GLN A 1 120 ? -15.642 3.897 14.457 1.00 94.81 120 GLN A O 1
ATOM 945 N N . LYS A 1 121 ? -17.504 2.664 14.128 1.00 96.19 121 LYS A N 1
ATOM 946 C CA . LYS A 1 121 ? -16.768 1.414 13.926 1.00 96.19 121 LYS A CA 1
ATOM 947 C C . LYS A 1 121 ? -15.855 1.554 12.702 1.00 96.19 121 LYS A C 1
ATOM 949 O O . LYS A 1 121 ? -16.311 2.071 11.680 1.00 96.19 121 LYS A O 1
ATOM 954 N N . PRO A 1 122 ? -14.595 1.099 12.781 1.00 98.06 122 PRO A N 1
ATOM 955 C CA . PRO A 1 122 ? -13.732 1.092 11.615 1.00 98.06 122 PRO A CA 1
ATOM 956 C C . PRO A 1 122 ? -14.278 0.129 10.562 1.00 98.06 122 PRO A C 1
ATOM 958 O O . PRO A 1 122 ? -14.923 -0.871 10.881 1.00 98.06 122 PRO A O 1
ATOM 961 N N . LYS A 1 123 ? -13.967 0.413 9.299 1.00 98.31 123 LYS A N 1
ATOM 962 C CA . LYS A 1 123 ? -14.296 -0.458 8.173 1.00 98.31 123 LYS A CA 1
ATOM 963 C C . LYS A 1 123 ? -13.578 -1.799 8.291 1.00 98.31 123 LYS A C 1
ATOM 965 O O . LYS A 1 123 ? -14.164 -2.844 8.000 1.00 98.31 123 LYS A O 1
ATOM 970 N N . MET A 1 124 ? -12.307 -1.755 8.690 1.00 98.31 124 MET A N 1
ATOM 971 C CA . MET A 1 124 ? -11.482 -2.945 8.830 1.00 98.31 124 MET A CA 1
ATOM 972 C C . MET A 1 124 ? -10.306 -2.765 9.789 1.00 98.31 124 MET A C 1
ATOM 974 O O . MET A 1 124 ? -9.851 -1.649 10.054 1.00 98.31 124 MET A O 1
ATOM 978 N N . VAL A 1 125 ? -9.796 -3.897 10.262 1.00 98.62 125 VAL A N 1
ATOM 979 C CA . VAL A 1 125 ? -8.553 -4.038 11.013 1.00 98.62 125 VAL A CA 1
ATOM 980 C C . VAL A 1 125 ? -7.531 -4.766 10.137 1.00 98.62 125 VAL A C 1
ATOM 982 O O . VAL A 1 125 ? -7.833 -5.789 9.521 1.00 98.62 125 VAL A O 1
ATOM 985 N N . VAL A 1 126 ? -6.306 -4.249 10.089 1.00 98.38 126 VAL A N 1
ATOM 986 C CA . VAL A 1 126 ? -5.157 -4.892 9.439 1.00 98.38 126 VAL A CA 1
ATOM 987 C C . VAL A 1 126 ? -4.097 -5.150 10.495 1.00 98.38 126 VAL A C 1
ATOM 989 O O . VAL A 1 126 ? -3.775 -4.254 11.271 1.00 98.38 126 VAL A O 1
ATOM 992 N N . THR A 1 127 ? -3.532 -6.353 10.534 1.00 97.06 127 THR A N 1
ATOM 993 C CA . THR A 1 127 ? -2.517 -6.705 11.536 1.00 97.06 127 THR A CA 1
ATOM 994 C C . THR A 1 127 ? -1.329 -7.473 10.964 1.00 97.06 127 THR A C 1
ATOM 996 O O . THR A 1 127 ? -1.390 -8.047 9.877 1.00 97.06 127 THR A O 1
ATOM 999 N N . ASP A 1 128 ? -0.216 -7.492 11.689 1.00 91.69 128 ASP A N 1
ATOM 1000 C CA . ASP A 1 128 ? 0.886 -8.403 11.398 1.00 91.69 128 ASP A CA 1
ATOM 1001 C C . ASP A 1 128 ? 0.518 -9.857 11.728 1.00 91.69 128 ASP A C 1
ATOM 1003 O O . ASP A 1 128 ? -0.183 -10.143 12.701 1.00 91.69 128 ASP A O 1
ATOM 1007 N N . SER A 1 129 ? 1.047 -10.802 10.943 1.00 88.00 129 SER A N 1
ATOM 1008 C CA . SER A 1 129 ? 0.748 -12.236 11.088 1.00 88.00 129 SER A CA 1
ATOM 1009 C C . SER A 1 129 ? 1.012 -12.761 12.507 1.00 88.00 129 SER A C 1
ATOM 1011 O O . SER A 1 129 ? 0.282 -13.618 12.995 1.00 88.00 129 SER A O 1
ATOM 1013 N N . GLN A 1 130 ? 2.024 -12.221 13.193 1.00 87.06 130 GLN A N 1
ATOM 1014 C CA . GLN A 1 130 ? 2.389 -12.633 14.553 1.00 87.06 130 GLN A CA 1
ATOM 1015 C C . GLN A 1 130 ? 1.344 -12.268 15.617 1.00 87.06 130 GLN A C 1
ATOM 1017 O O . GLN A 1 130 ? 1.248 -12.937 16.641 1.00 87.06 130 GLN A O 1
ATOM 1022 N N . ALA A 1 131 ? 0.550 -11.221 15.381 1.00 92.25 131 ALA A N 1
ATOM 1023 C CA . ALA A 1 131 ? -0.491 -10.771 16.301 1.00 92.25 131 ALA A CA 1
ATOM 1024 C C . ALA A 1 131 ? -1.892 -11.245 15.880 1.00 92.25 131 ALA A C 1
ATOM 1026 O O . ALA A 1 131 ? -2.862 -10.983 16.593 1.00 92.25 131 ALA A O 1
ATOM 1027 N N . PHE A 1 132 ? -2.008 -11.972 14.762 1.00 93.88 132 PHE A N 1
ATOM 1028 C CA . PHE A 1 132 ? -3.286 -12.262 14.115 1.00 93.88 132 PHE A CA 1
ATOM 1029 C C . PHE A 1 132 ? -4.290 -12.960 15.034 1.00 93.88 132 PHE A C 1
ATOM 1031 O O . PHE A 1 132 ? -5.423 -12.506 15.141 1.00 93.88 132 PHE A O 1
ATOM 1038 N N . MET A 1 133 ? -3.887 -14.019 15.747 1.00 93.69 133 MET A N 1
ATOM 1039 C CA . MET A 1 133 ? -4.801 -14.751 16.640 1.00 93.69 133 MET A CA 1
ATOM 1040 C C . MET A 1 133 ? -5.373 -13.854 17.743 1.00 93.69 133 MET A C 1
ATOM 1042 O O . MET A 1 133 ? -6.571 -13.882 18.014 1.00 93.69 133 MET A O 1
ATOM 1046 N N . LYS A 1 134 ? -4.520 -13.029 18.359 1.00 94.12 134 LYS A N 1
ATOM 1047 C CA . LYS A 1 134 ? -4.933 -12.118 19.427 1.00 94.12 134 LYS A CA 1
ATOM 1048 C C . LYS A 1 134 ? -5.865 -11.034 18.890 1.00 94.12 134 LYS A C 1
ATOM 1050 O O . LYS A 1 134 ? -6.926 -10.796 19.453 1.00 94.12 134 LYS A O 1
ATOM 1055 N N . VAL A 1 135 ? -5.482 -10.415 17.777 1.00 96.88 135 VAL A N 1
ATOM 1056 C CA . VAL A 1 135 ? -6.278 -9.375 17.121 1.00 96.88 135 VAL A CA 1
ATOM 1057 C C . VAL A 1 135 ? -7.620 -9.920 16.653 1.00 96.88 135 VAL A C 1
ATOM 1059 O O . VAL A 1 135 ? -8.633 -9.256 16.839 1.00 96.88 135 VAL A O 1
ATOM 1062 N N . SER A 1 136 ? -7.656 -11.140 16.120 1.00 96.81 136 SER A N 1
ATOM 1063 C CA . SER A 1 136 ? -8.896 -11.802 15.721 1.00 96.81 136 SER A CA 1
ATOM 1064 C C . SER A 1 136 ? -9.840 -12.036 16.892 1.00 96.81 136 SER A C 1
ATOM 1066 O O . SER A 1 136 ? -11.045 -11.918 16.706 1.00 96.81 136 SER A O 1
ATOM 1068 N N . ALA A 1 137 ? -9.321 -12.346 18.081 1.00 96.56 137 ALA A N 1
ATOM 1069 C CA . ALA A 1 137 ? -10.145 -12.501 19.277 1.00 96.56 137 ALA A CA 1
ATOM 1070 C C . ALA A 1 137 ? -10.693 -11.158 19.794 1.00 96.56 137 ALA A C 1
ATOM 1072 O O . ALA A 1 137 ? -11.776 -11.116 20.372 1.00 96.56 137 ALA A O 1
ATOM 1073 N N . ASP A 1 138 ? -9.954 -10.064 19.587 1.00 96.56 138 ASP A N 1
ATOM 1074 C CA . ASP A 1 138 ? -10.342 -8.714 20.012 1.00 96.56 138 ASP A CA 1
ATOM 1075 C C . ASP A 1 138 ? -11.161 -7.938 18.961 1.00 96.56 138 ASP A C 1
ATOM 1077 O O . ASP A 1 138 ? -11.711 -6.883 19.282 1.00 96.56 138 ASP A O 1
ATOM 1081 N N . THR A 1 139 ? -11.258 -8.434 17.722 1.00 97.19 139 THR A N 1
ATOM 1082 C CA . THR A 1 139 ? -11.984 -7.779 16.622 1.00 97.19 139 THR A CA 1
ATOM 1083 C C . THR A 1 139 ? -13.416 -8.321 16.527 1.00 97.19 139 THR A C 1
ATOM 1085 O O . THR A 1 139 ? -13.596 -9.515 16.291 1.00 97.19 139 THR A O 1
ATOM 1088 N N . PRO A 1 140 ? -14.451 -7.473 16.682 1.00 96.50 140 PRO A N 1
ATOM 1089 C CA . PRO A 1 140 ? -15.842 -7.843 16.425 1.00 96.50 140 PRO A CA 1
ATOM 1090 C C . PRO A 1 140 ? -16.050 -8.467 15.041 1.00 96.50 140 PRO A C 1
ATOM 1092 O O . PRO A 1 140 ? -15.460 -8.020 14.061 1.00 96.50 140 PRO A O 1
ATOM 1095 N N . THR A 1 141 ? -16.938 -9.459 14.941 1.00 95.06 141 THR A N 1
ATOM 1096 C CA . THR A 1 141 ? -17.187 -10.208 13.694 1.00 95.06 141 THR A CA 1
ATOM 1097 C C . THR A 1 141 ? -17.786 -9.369 12.566 1.00 95.06 141 THR A C 1
ATOM 1099 O O . THR A 1 141 ? -17.727 -9.775 11.409 1.00 95.06 141 THR A O 1
ATOM 1102 N N . ASP A 1 142 ? -18.367 -8.211 12.884 1.00 95.94 142 ASP A N 1
ATOM 1103 C CA . ASP A 1 142 ? -18.910 -7.270 11.906 1.00 95.94 142 ASP A CA 1
ATOM 1104 C C . ASP A 1 142 ? -17.859 -6.301 11.334 1.00 95.94 142 ASP A C 1
ATOM 1106 O O . ASP A 1 142 ? -18.164 -5.539 10.417 1.00 95.94 142 ASP A O 1
ATOM 1110 N N . ILE A 1 143 ? -16.621 -6.344 11.840 1.00 97.75 143 ILE A N 1
ATOM 1111 C CA . ILE A 1 143 ? -15.484 -5.571 11.334 1.00 97.75 143 ILE A CA 1
ATOM 1112 C C . ILE A 1 143 ? -14.598 -6.498 10.501 1.00 97.75 143 ILE A C 1
ATOM 1114 O O . ILE A 1 143 ? -14.190 -7.567 10.953 1.00 97.75 143 ILE A O 1
ATOM 1118 N N . LEU A 1 144 ? -14.275 -6.085 9.272 1.00 98.00 144 LEU A N 1
ATOM 1119 C CA . LEU A 1 144 ? -13.399 -6.870 8.402 1.00 98.00 144 LEU A CA 1
ATOM 1120 C C . LEU A 1 144 ? -12.004 -6.991 9.026 1.00 98.00 144 LEU A C 1
ATOM 1122 O O . LEU A 1 144 ? -11.462 -6.014 9.539 1.00 98.00 144 LEU A O 1
ATOM 1126 N N . LEU A 1 145 ? -11.393 -8.168 8.930 1.00 98.00 145 LEU A N 1
ATOM 1127 C CA . LEU A 1 145 ? -10.054 -8.427 9.449 1.00 98.00 145 LEU A CA 1
ATOM 1128 C C . LEU A 1 145 ? -9.178 -9.060 8.371 1.00 98.00 145 LEU A C 1
ATOM 1130 O O . LEU A 1 145 ? -9.582 -10.007 7.701 1.00 98.00 145 LEU A O 1
ATOM 1134 N N . THR A 1 146 ? -7.957 -8.555 8.231 1.00 97.38 146 THR A N 1
ATOM 1135 C CA . THR A 1 146 ? -6.930 -9.143 7.368 1.00 97.38 146 THR A CA 1
ATOM 1136 C C . THR A 1 146 ? -5.534 -8.890 7.935 1.00 97.38 146 THR A C 1
ATOM 1138 O O . THR A 1 146 ? -5.371 -8.221 8.958 1.00 97.38 146 THR A O 1
ATOM 1141 N N . SER A 1 147 ? -4.509 -9.419 7.274 1.00 96.50 147 SER A N 1
ATOM 1142 C CA . SER A 1 147 ? -3.114 -9.144 7.603 1.00 96.50 147 SER A CA 1
ATOM 1143 C C . SER A 1 147 ? -2.409 -8.330 6.521 1.00 96.50 147 SER A C 1
ATOM 1145 O O . SER A 1 147 ? -2.802 -8.347 5.352 1.00 96.50 147 SER A O 1
ATOM 1147 N N . PHE A 1 148 ? -1.297 -7.679 6.880 1.00 95.31 148 PHE A N 1
ATOM 1148 C CA . PHE A 1 148 ? -0.411 -7.057 5.887 1.00 95.31 148 PHE A CA 1
ATOM 1149 C C . PHE A 1 148 ? 0.074 -8.077 4.848 1.00 95.31 148 PHE A C 1
ATOM 1151 O O . PHE A 1 148 ? 0.125 -7.775 3.660 1.00 95.31 148 PHE A O 1
ATOM 1158 N N . SER A 1 149 ? 0.383 -9.309 5.264 1.00 92.62 149 SER A N 1
ATOM 1159 C CA . SER A 1 149 ? 0.826 -10.370 4.351 1.00 92.62 149 SER A CA 1
ATOM 1160 C C . SER A 1 149 ? -0.237 -10.738 3.310 1.00 92.62 149 SER A C 1
ATOM 1162 O O . SER A 1 149 ? 0.106 -10.905 2.141 1.00 92.62 149 SER A O 1
ATOM 1164 N N . ILE A 1 150 ? -1.518 -10.792 3.691 1.00 93.62 150 ILE A N 1
ATOM 1165 C CA . ILE A 1 150 ? -2.632 -11.075 2.772 1.00 93.62 150 ILE A CA 1
ATOM 1166 C C . ILE A 1 150 ? -2.853 -9.904 1.806 1.00 93.62 150 ILE A C 1
ATOM 1168 O O . ILE A 1 150 ? -2.984 -10.126 0.600 1.00 93.62 150 ILE A O 1
ATOM 1172 N N . LEU A 1 151 ? -2.834 -8.659 2.300 1.00 94.88 151 LEU A N 1
ATOM 1173 C CA . LEU A 1 151 ? -2.945 -7.473 1.440 1.00 94.88 151 LEU A CA 1
ATOM 1174 C C . LEU A 1 151 ? -1.817 -7.427 0.403 1.00 94.88 151 LEU A C 1
ATOM 1176 O O . LEU A 1 151 ? -2.066 -7.208 -0.780 1.00 94.88 151 LEU A O 1
ATOM 1180 N N . PHE A 1 152 ? -0.582 -7.717 0.815 1.00 92.75 152 PHE A N 1
ATOM 1181 C CA . PHE A 1 152 ? 0.565 -7.703 -0.090 1.00 92.75 152 PHE A CA 1
ATOM 1182 C C . PHE A 1 152 ? 0.614 -8.898 -1.043 1.00 92.75 152 PHE A C 1
ATOM 1184 O O . PHE A 1 152 ? 1.065 -8.747 -2.178 1.00 92.75 152 PHE A O 1
ATOM 1191 N N . ALA A 1 153 ? 0.130 -10.069 -0.628 1.00 90.25 153 ALA A N 1
ATOM 1192 C CA . ALA A 1 153 ? -0.078 -11.196 -1.533 1.00 90.25 153 ALA A CA 1
ATOM 1193 C C . ALA A 1 153 ? -1.055 -10.827 -2.657 1.00 90.25 153 ALA A C 1
ATOM 1195 O O . ALA A 1 153 ? -0.832 -11.173 -3.817 1.00 90.25 153 ALA A O 1
ATOM 1196 N N . ARG A 1 154 ? -2.118 -10.084 -2.333 1.00 88.94 154 ARG A N 1
ATOM 1197 C CA . ARG A 1 154 ? -3.077 -9.578 -3.318 1.00 88.94 154 ARG A CA 1
ATOM 1198 C C . ARG A 1 154 ? -2.455 -8.526 -4.230 1.00 88.94 154 ARG A C 1
ATOM 1200 O O . ARG A 1 154 ? -2.529 -8.673 -5.444 1.00 88.94 154 ARG A O 1
ATOM 1207 N N . TYR A 1 155 ? -1.784 -7.538 -3.642 1.00 86.94 155 TYR A N 1
ATOM 1208 C CA . TYR A 1 155 ? -1.075 -6.472 -4.352 1.00 86.94 155 TYR A CA 1
ATOM 1209 C C . TYR A 1 155 ? -0.070 -7.013 -5.383 1.00 86.94 155 TYR A C 1
ATOM 1211 O O . TYR A 1 155 ? 0.026 -6.503 -6.494 1.00 86.94 155 TYR A O 1
ATOM 1219 N N . LYS A 1 156 ? 0.651 -8.092 -5.049 1.00 84.69 156 LYS A N 1
ATOM 1220 C CA . LYS A 1 156 ? 1.629 -8.737 -5.944 1.00 84.69 156 LYS A CA 1
ATOM 1221 C C . LYS A 1 156 ? 1.011 -9.694 -6.974 1.00 84.69 156 LYS A C 1
ATOM 1223 O O . LYS A 1 156 ? 1.736 -10.227 -7.808 1.00 84.69 156 LYS A O 1
ATOM 1228 N N . GLY A 1 157 ? -0.303 -9.928 -6.930 1.00 72.00 157 GLY A N 1
ATOM 1229 C CA . GLY A 1 157 ? -0.981 -10.899 -7.796 1.00 72.00 157 GLY A CA 1
ATOM 1230 C C . GLY A 1 157 ? -0.754 -12.368 -7.405 1.00 72.00 157 GLY A C 1
ATOM 1231 O O . GLY A 1 157 ? -1.041 -13.268 -8.194 1.00 72.00 157 GLY A O 1
ATOM 1232 N N . ASP A 1 158 ? -0.266 -12.630 -6.190 1.00 63.47 158 ASP A N 1
ATOM 1233 C CA . ASP A 1 158 ? 0.074 -13.970 -5.695 1.00 63.47 158 ASP A CA 1
ATOM 1234 C C . ASP A 1 158 ? -1.024 -14.603 -4.824 1.00 63.47 158 ASP A C 1
ATOM 1236 O O . ASP A 1 158 ? -0.975 -15.802 -4.551 1.00 63.47 158 ASP A O 1
ATOM 1240 N N . LEU A 1 159 ? -2.056 -13.853 -4.415 1.00 59.16 159 LEU A N 1
ATOM 1241 C CA . LEU A 1 159 ? -3.076 -14.361 -3.486 1.00 59.16 159 LEU A CA 1
ATOM 1242 C C . LEU A 1 159 ? -3.810 -15.602 -4.020 1.00 59.16 159 LEU A C 1
ATOM 1244 O O . LEU A 1 159 ? -3.934 -16.596 -3.311 1.00 59.16 159 LEU A O 1
ATOM 1248 N N . MET A 1 160 ? -4.235 -15.594 -5.287 1.00 57.22 160 MET A N 1
ATOM 1249 C CA . MET A 1 160 ? -4.914 -16.751 -5.896 1.00 57.22 160 MET A CA 1
ATOM 1250 C C . MET A 1 160 ? -4.000 -17.976 -6.039 1.00 57.22 160 MET A C 1
ATOM 1252 O O . MET A 1 160 ? -4.496 -19.100 -6.097 1.00 57.22 160 MET A O 1
ATOM 1256 N N . LYS A 1 161 ? -2.676 -17.780 -6.098 1.00 54.25 161 LYS A N 1
ATOM 1257 C CA . LYS A 1 161 ? -1.702 -18.881 -6.098 1.00 54.25 161 LYS A CA 1
ATOM 1258 C C . LYS A 1 161 ? -1.511 -19.445 -4.690 1.00 54.25 161 LYS A C 1
ATOM 1260 O O . LYS A 1 161 ? -1.437 -20.658 -4.545 1.00 54.25 161 LYS A O 1
ATOM 1265 N N . LEU A 1 162 ? -1.495 -18.586 -3.670 1.00 54.50 162 LEU A N 1
ATOM 1266 C CA . LEU A 1 162 ? -1.361 -18.983 -2.265 1.00 54.50 162 LEU A CA 1
ATOM 1267 C C . LEU A 1 162 ? -2.600 -19.726 -1.746 1.00 54.50 162 LEU A C 1
ATOM 1269 O O . LEU A 1 162 ? -2.451 -20.733 -1.068 1.00 54.50 162 LEU A O 1
ATOM 1273 N N . VAL A 1 163 ? -3.810 -19.293 -2.121 1.00 59.12 163 VAL A N 1
ATOM 1274 C CA . VAL A 1 163 ? -5.069 -19.962 -1.729 1.00 59.12 163 VAL A CA 1
ATOM 1275 C C . VAL A 1 163 ? -5.212 -21.354 -2.359 1.00 59.12 163 VAL A C 1
ATOM 1277 O O . VAL A 1 163 ? -5.822 -22.230 -1.765 1.00 59.12 163 VAL A O 1
ATOM 1280 N N . LYS A 1 164 ? -4.644 -21.588 -3.550 1.00 49.38 164 LYS A N 1
ATOM 1281 C CA . LYS A 1 164 ? -4.679 -22.902 -4.221 1.00 49.38 164 LYS A CA 1
ATOM 1282 C C . LYS A 1 164 ? -3.628 -23.895 -3.716 1.00 49.38 164 LYS A C 1
ATOM 1284 O O . LYS A 1 164 ? -3.714 -25.070 -4.057 1.00 49.38 164 LYS A O 1
ATOM 1289 N N . GLY A 1 165 ? -2.618 -23.423 -2.988 1.00 47.44 165 GLY A N 1
ATOM 1290 C CA . GLY A 1 165 ? -1.550 -24.254 -2.430 1.00 47.44 165 GLY A CA 1
ATOM 1291 C C . GLY A 1 165 ? -1.719 -24.587 -0.945 1.00 47.44 165 GLY A C 1
ATOM 1292 O O . GLY A 1 165 ? -0.816 -25.207 -0.389 1.00 47.44 165 GLY A O 1
ATOM 1293 N N . ALA A 1 166 ? -2.813 -24.139 -0.318 1.00 41.12 166 ALA A N 1
ATOM 1294 C CA . ALA A 1 166 ? -3.150 -24.355 1.090 1.00 41.12 166 ALA A CA 1
ATOM 1295 C C . ALA A 1 166 ? -4.231 -25.430 1.257 1.00 41.12 166 ALA A C 1
ATOM 1297 O O . ALA A 1 166 ? -5.090 -25.544 0.351 1.00 41.12 166 ALA A O 1
#